Protein AF-A0A1A8T954-F1 (afdb_monomer)

pLDDT: mean 82.7, std 17.17, range [35.12, 96.62]

Structure (mmCIF, N/CA/C/O backbone):
data_AF-A0A1A8T954-F1
#
_entry.id   AF-A0A1A8T954-F1
#
loop_
_atom_site.group_PDB
_atom_site.id
_atom_site.type_symbol
_atom_site.label_atom_id
_atom_site.label_alt_id
_atom_site.label_comp_id
_atom_site.label_asym_id
_atom_site.label_entity_id
_atom_site.label_seq_id
_atom_site.pdbx_PDB_ins_code
_atom_site.Cartn_x
_atom_site.Cartn_y
_atom_site.Cartn_z
_atom_site.occupancy
_atom_site.B_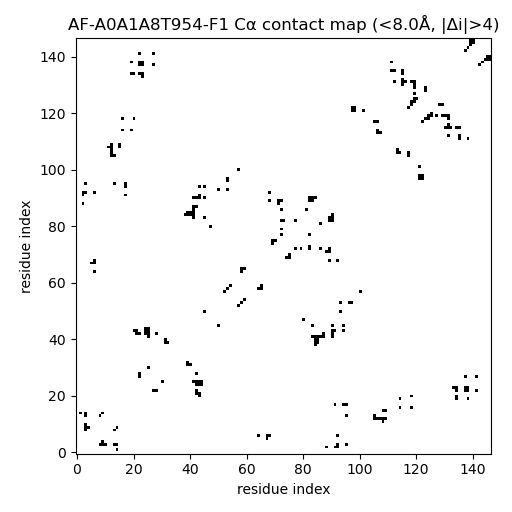iso_or_equiv
_atom_site.auth_seq_id
_atom_site.auth_comp_id
_atom_site.auth_asym_id
_atom_site.auth_atom_id
_atom_site.pdbx_PDB_model_num
ATOM 1 N N . MET A 1 1 ? -7.251 13.353 -9.294 1.00 41.78 1 MET A N 1
ATOM 2 C CA . MET A 1 1 ? -7.509 11.995 -9.822 1.00 41.78 1 MET A CA 1
ATOM 3 C C . MET A 1 1 ? -7.066 10.979 -8.781 1.00 41.78 1 MET A C 1
ATOM 5 O O . MET A 1 1 ? -5.944 11.132 -8.302 1.00 41.78 1 MET A O 1
ATOM 9 N N . PRO A 1 2 ? -7.908 10.000 -8.412 1.00 51.97 2 PRO A N 1
ATOM 10 C CA . PRO A 1 2 ? -7.518 8.928 -7.497 1.00 51.97 2 PRO A CA 1
ATOM 11 C C . PRO A 1 2 ? -6.397 8.079 -8.111 1.00 51.97 2 PRO A C 1
ATOM 13 O O . PRO A 1 2 ? -6.421 7.782 -9.302 1.00 51.97 2 PRO A O 1
ATOM 16 N N . ILE A 1 3 ? -5.398 7.681 -7.323 1.00 53.09 3 ILE A N 1
ATOM 17 C CA . ILE A 1 3 ? -4.244 6.896 -7.810 1.00 53.09 3 ILE A CA 1
ATOM 18 C C . ILE A 1 3 ? -4.658 5.470 -8.215 1.00 53.09 3 ILE A C 1
ATOM 20 O O . ILE A 1 3 ? -4.065 4.890 -9.125 1.00 53.09 3 ILE A O 1
ATOM 24 N N . ALA A 1 4 ? -5.727 4.934 -7.615 1.00 50.62 4 ALA A N 1
ATOM 25 C CA . ALA A 1 4 ? -6.301 3.640 -7.982 1.00 50.62 4 ALA A CA 1
ATOM 26 C C . ALA A 1 4 ? -6.770 3.596 -9.453 1.00 50.62 4 ALA A C 1
ATOM 28 O O . ALA A 1 4 ? -6.589 2.576 -10.124 1.00 50.62 4 ALA A O 1
ATOM 29 N N . LEU A 1 5 ? -7.251 4.733 -9.974 1.00 48.12 5 LEU A N 1
ATOM 30 C CA . LEU A 1 5 ? -7.633 4.917 -11.377 1.00 48.12 5 LEU A CA 1
ATOM 31 C C . LEU A 1 5 ? -6.421 4.810 -12.321 1.00 48.12 5 LEU A C 1
ATOM 33 O O . LEU A 1 5 ? -6.531 4.298 -13.432 1.00 48.12 5 LEU A O 1
ATOM 37 N N . ILE A 1 6 ? -5.236 5.248 -11.876 1.00 53.53 6 ILE A N 1
ATOM 38 C CA . ILE A 1 6 ? -4.030 5.286 -12.718 1.00 53.53 6 ILE A CA 1
ATOM 39 C C . ILE A 1 6 ? -3.506 3.870 -12.990 1.00 53.53 6 ILE A C 1
ATOM 41 O O . ILE A 1 6 ? -3.110 3.559 -14.114 1.00 53.53 6 ILE A O 1
ATOM 45 N N . ILE A 1 7 ? -3.565 2.971 -12.004 1.00 57.75 7 ILE A N 1
ATOM 46 C CA . ILE A 1 7 ? -3.118 1.578 -12.172 1.00 57.75 7 ILE A CA 1
ATOM 47 C C . ILE A 1 7 ? -4.218 0.628 -12.681 1.00 57.75 7 ILE A C 1
ATOM 49 O O . ILE A 1 7 ? -3.901 -0.465 -13.150 1.00 57.75 7 ILE A O 1
ATOM 53 N N . GLY A 1 8 ? -5.480 1.074 -12.746 1.00 52.16 8 GLY A N 1
ATOM 54 C CA . GLY A 1 8 ? -6.618 0.305 -13.277 1.00 52.16 8 GLY A CA 1
ATOM 55 C C . GLY A 1 8 ? -7.068 -0.832 -12.359 1.00 52.16 8 GLY A C 1
ATOM 56 O O . GLY A 1 8 ? -7.299 -1.944 -12.829 1.00 52.16 8 GLY A O 1
ATOM 57 N N . ALA A 1 9 ? -7.101 -0.570 -11.051 1.00 56.09 9 ALA A N 1
ATOM 58 C CA . ALA A 1 9 ? -7.514 -1.518 -10.012 1.00 56.09 9 ALA A CA 1
ATOM 59 C C . ALA A 1 9 ? -8.394 -0.823 -8.955 1.00 56.09 9 ALA A C 1
ATOM 61 O O . ALA A 1 9 ? -8.262 -1.066 -7.745 1.00 56.09 9 ALA A O 1
ATOM 62 N N . ASP A 1 10 ? -9.227 0.089 -9.440 1.00 63.81 10 ASP A N 1
ATOM 63 C CA . ASP A 1 10 ? -10.115 0.984 -8.723 1.00 63.81 10 ASP A CA 1
ATOM 64 C C . ASP A 1 10 ? -11.400 0.274 -8.298 1.00 63.81 10 ASP A C 1
ATOM 66 O O . ASP A 1 10 ? -12.247 -0.117 -9.095 1.00 63.81 10 ASP A O 1
ATOM 70 N N . SER A 1 11 ? -11.543 0.122 -6.987 1.00 78.50 11 SER A N 1
ATOM 71 C CA . SER A 1 11 ? -12.839 -0.028 -6.348 1.00 78.50 11 SER A CA 1
ATOM 72 C C . SER A 1 11 ? -12.891 0.954 -5.178 1.00 78.50 11 SER A C 1
ATOM 74 O O . SER A 1 11 ? -11.848 1.207 -4.566 1.00 78.50 11 SER A O 1
ATOM 76 N N . PRO A 1 12 ? -14.070 1.481 -4.814 1.00 84.31 12 PRO A N 1
ATOM 77 C CA . PRO A 1 12 ? -14.209 2.328 -3.630 1.00 84.31 12 PRO A CA 1
ATOM 78 C C . PRO A 1 12 ? -13.632 1.672 -2.361 1.00 84.31 12 PRO A C 1
ATOM 80 O O . PRO A 1 12 ? -13.005 2.332 -1.541 1.00 84.31 12 PRO A O 1
ATOM 83 N N . ALA A 1 13 ? -13.744 0.344 -2.252 1.00 88.38 13 ALA A N 1
ATOM 84 C CA . ALA A 1 13 ? -13.129 -0.443 -1.182 1.00 88.38 13 ALA A CA 1
ATOM 85 C C . ALA A 1 13 ? -11.587 -0.406 -1.205 1.00 88.38 13 ALA A C 1
ATOM 87 O O . ALA A 1 13 ? -10.953 -0.344 -0.154 1.00 88.38 13 ALA A O 1
ATOM 88 N N . ALA A 1 14 ? -10.964 -0.437 -2.388 1.00 87.38 14 ALA A N 1
ATOM 89 C CA . ALA A 1 14 ? -9.513 -0.325 -2.513 1.00 87.38 14 ALA A CA 1
ATOM 90 C C . ALA A 1 14 ? -9.010 1.070 -2.116 1.00 87.38 14 ALA A C 1
ATOM 92 O O . ALA A 1 14 ? -7.957 1.183 -1.491 1.00 87.38 14 ALA A O 1
ATOM 93 N N . GLU A 1 15 ? -9.749 2.120 -2.476 1.00 87.50 15 GLU A N 1
ATOM 94 C CA . GLU A 1 15 ? -9.413 3.498 -2.107 1.00 87.50 15 GLU A CA 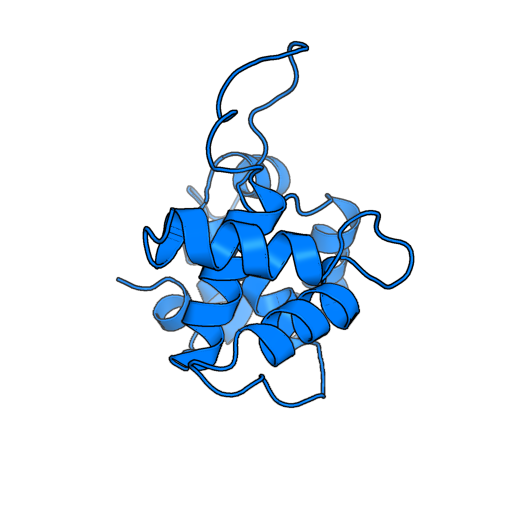1
ATOM 95 C C . GLU A 1 15 ? -9.530 3.722 -0.598 1.00 87.50 15 GLU A C 1
ATOM 97 O O . GLU A 1 15 ? -8.608 4.269 0.008 1.00 87.50 15 GLU A O 1
ATOM 102 N N . GLU A 1 16 ? -10.610 3.236 0.017 1.00 90.81 16 GLU A N 1
ATOM 103 C CA . GLU A 1 16 ? -10.825 3.325 1.464 1.00 90.81 16 GLU A CA 1
ATOM 104 C C . GLU A 1 16 ? -9.725 2.586 2.243 1.00 90.81 16 GLU A C 1
ATOM 106 O O . GLU A 1 16 ? -9.104 3.156 3.145 1.00 90.81 16 GLU A O 1
ATOM 111 N N . LEU A 1 17 ? -9.381 1.367 1.810 1.00 92.69 17 LEU A N 1
ATOM 112 C CA . LEU A 1 17 ? -8.304 0.582 2.412 1.00 92.69 17 LEU A CA 1
ATOM 113 C C . LEU A 1 17 ? -6.940 1.282 2.296 1.00 92.69 17 LEU A C 1
ATOM 115 O O . LEU A 1 17 ? -6.154 1.263 3.249 1.00 92.69 17 LEU A O 1
ATOM 119 N N . LEU A 1 18 ? -6.632 1.895 1.146 1.00 91.12 18 LEU A N 1
ATOM 120 C CA . LEU A 1 18 ? -5.390 2.656 0.957 1.00 91.12 18 LEU A CA 1
ATOM 121 C C . LEU A 1 18 ? -5.347 3.900 1.838 1.00 91.12 18 LEU A C 1
ATOM 123 O O . LEU A 1 18 ? -4.305 4.175 2.433 1.00 91.12 18 LEU A O 1
ATOM 127 N N . LEU A 1 19 ? -6.462 4.626 1.946 1.00 88.94 19 LEU A N 1
ATOM 128 C CA . LEU A 1 19 ? -6.566 5.785 2.826 1.00 88.94 19 LEU A CA 1
ATOM 129 C C . LEU A 1 19 ? -6.300 5.379 4.276 1.00 88.94 19 LEU A C 1
ATOM 131 O O . LEU A 1 19 ? -5.456 5.985 4.936 1.00 88.94 19 LEU A O 1
ATOM 135 N N . GLY A 1 20 ? -6.956 4.325 4.759 1.00 89.94 20 GLY A N 1
ATOM 136 C CA . GLY A 1 20 ? -6.754 3.871 6.130 1.00 89.94 20 GLY A CA 1
ATOM 137 C C . GLY A 1 20 ? -5.351 3.299 6.362 1.00 89.94 20 GLY A C 1
ATOM 138 O O . GLY A 1 20 ? -4.768 3.536 7.418 1.00 89.94 20 GLY A O 1
ATOM 139 N N . THR A 1 21 ? -4.744 2.653 5.357 1.00 91.31 21 THR A N 1
ATOM 140 C CA . THR A 1 21 ? -3.327 2.236 5.407 1.00 91.31 21 THR A CA 1
ATOM 141 C C . THR A 1 21 ? -2.413 3.450 5.579 1.00 91.31 21 THR A C 1
ATOM 143 O O . THR A 1 21 ? -1.593 3.469 6.492 1.00 91.31 21 THR A O 1
ATOM 146 N N . ALA A 1 22 ? -2.590 4.494 4.764 1.00 88.38 22 ALA A N 1
ATOM 147 C CA . ALA A 1 22 ? -1.798 5.716 4.866 1.00 88.38 22 ALA A CA 1
ATOM 148 C C . ALA A 1 22 ? -1.978 6.398 6.232 1.00 88.38 22 ALA A C 1
ATOM 150 O O . ALA A 1 22 ? -1.003 6.821 6.845 1.00 88.38 22 ALA A O 1
ATOM 151 N N . VAL A 1 23 ? -3.206 6.475 6.752 1.00 87.00 23 VAL A N 1
ATOM 152 C CA . VAL A 1 23 ? -3.494 7.050 8.079 1.00 87.00 23 VAL A CA 1
ATOM 153 C C . VAL A 1 23 ? -2.812 6.253 9.199 1.00 87.00 23 VAL A C 1
ATOM 155 O O . VAL A 1 23 ? -2.248 6.843 10.127 1.00 87.00 23 VAL A O 1
ATOM 158 N N . GLN A 1 24 ? -2.840 4.922 9.115 1.00 88.44 24 GLN A N 1
ATOM 159 C CA . GLN A 1 24 ? -2.241 4.044 10.114 1.00 88.44 24 GLN A CA 1
ATOM 160 C C . GLN A 1 24 ? -0.710 4.123 10.106 1.00 88.44 24 GLN A C 1
ATOM 162 O O . GLN A 1 24 ? -0.121 4.322 11.175 1.00 88.44 24 GLN A O 1
ATOM 167 N N . GLU A 1 25 ? -0.091 4.002 8.930 1.00 80.81 25 GLU A N 1
ATOM 168 C CA . GLU A 1 25 ? 1.367 3.935 8.754 1.00 80.81 25 GLU A CA 1
ATOM 169 C C . GLU A 1 25 ? 2.046 5.305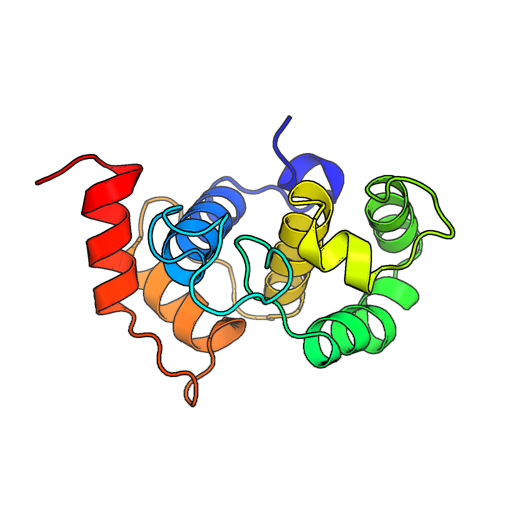 8.901 1.00 80.81 25 GLU A C 1
ATOM 171 O O . GLU A 1 25 ? 3.138 5.406 9.453 1.00 80.81 25 GLU A O 1
ATOM 176 N N . SER A 1 26 ? 1.385 6.398 8.510 1.00 71.06 26 SER A N 1
ATOM 177 C CA . SER A 1 26 ? 1.961 7.751 8.602 1.00 71.06 26 SER A CA 1
ATOM 178 C C . SER A 1 26 ? 1.971 8.368 10.006 1.00 71.06 26 SER A C 1
ATOM 180 O O . SER A 1 26 ? 2.297 9.551 10.143 1.00 71.06 26 SER A O 1
ATOM 182 N N . LEU A 1 27 ? 1.592 7.617 11.052 1.00 62.25 27 LEU A N 1
ATOM 183 C CA . LEU A 1 27 ? 1.484 8.109 12.435 1.00 62.25 27 LEU A CA 1
ATOM 184 C C . LEU A 1 27 ? 0.773 9.478 12.510 1.00 62.25 27 LEU A C 1
ATOM 186 O O . LEU A 1 27 ? 1.281 10.426 13.113 1.00 62.25 27 LEU A O 1
ATOM 190 N N . ALA A 1 28 ? -0.412 9.583 11.898 1.00 53.03 28 ALA A N 1
ATOM 191 C CA . ALA A 1 28 ? -1.236 10.796 11.894 1.00 53.03 28 ALA A CA 1
ATOM 192 C C . ALA A 1 28 ? -0.656 12.008 11.136 1.00 53.03 28 ALA A C 1
ATOM 194 O O . ALA A 1 28 ? -0.820 13.142 11.593 1.00 53.03 28 ALA A O 1
ATOM 195 N N . PHE A 1 29 ? 0.026 11.800 10.001 1.00 51.66 29 PHE A N 1
ATOM 196 C CA . PHE A 1 29 ? 0.607 12.875 9.173 1.00 51.66 29 PHE A CA 1
ATOM 197 C C . PHE A 1 29 ? 1.594 13.804 9.915 1.00 51.66 29 PHE A C 1
ATOM 199 O O . PHE A 1 29 ? 1.991 14.841 9.381 1.00 51.66 29 PHE A O 1
ATOM 206 N N . LYS A 1 30 ? 2.000 13.466 11.148 1.00 42.75 30 LYS A N 1
ATOM 207 C CA . LYS A 1 30 ? 2.692 14.397 12.054 1.00 42.75 30 LYS A CA 1
ATOM 208 C C . LYS A 1 30 ? 4.192 14.523 11.813 1.00 42.75 30 LYS A C 1
ATOM 210 O O . LYS A 1 30 ? 4.797 15.453 12.332 1.00 42.75 30 LYS A O 1
ATOM 215 N N . TYR A 1 31 ? 4.785 13.648 11.007 1.00 42.72 31 TYR A N 1
ATOM 216 C CA . TYR A 1 31 ? 6.223 13.663 10.758 1.00 42.72 31 TYR A CA 1
ATOM 217 C C . TYR A 1 31 ? 6.536 13.446 9.281 1.00 42.72 31 TYR A C 1
ATOM 219 O O . TYR A 1 31 ? 7.151 12.457 8.906 1.00 42.72 31 TYR A O 1
ATOM 227 N N . ARG A 1 32 ? 6.187 14.423 8.434 1.00 44.31 32 ARG A N 1
ATOM 228 C CA . ARG A 1 32 ? 6.997 14.644 7.224 1.00 44.31 32 ARG A CA 1
ATOM 229 C C . ARG A 1 32 ? 8.340 15.323 7.568 1.00 44.31 32 ARG A C 1
ATOM 231 O O . ARG A 1 32 ? 9.215 15.384 6.721 1.00 44.31 32 ARG A O 1
ATOM 238 N N . ASN A 1 33 ? 8.541 15.764 8.821 1.00 35.12 33 ASN A N 1
ATOM 239 C CA . ASN A 1 33 ? 9.805 16.319 9.308 1.00 35.12 33 ASN A CA 1
ATOM 240 C C . ASN A 1 33 ? 10.222 15.782 10.692 1.00 35.12 33 ASN A C 1
ATOM 242 O O . ASN A 1 33 ? 9.558 16.019 11.695 1.00 35.12 33 ASN A O 1
ATOM 246 N N . GLN A 1 34 ? 11.387 15.129 10.707 1.00 48.94 34 GLN A N 1
ATOM 247 C CA . GLN A 1 34 ? 12.471 15.299 11.683 1.00 48.94 34 GLN A CA 1
ATOM 248 C C . GLN A 1 34 ? 12.160 15.118 13.185 1.00 48.94 34 GLN A C 1
ATOM 250 O O . GLN A 1 34 ? 12.107 16.069 13.958 1.00 48.94 34 GLN A O 1
ATOM 255 N N . GLN A 1 35 ? 12.192 13.871 13.649 1.00 35.12 35 GLN A N 1
ATOM 256 C CA . GLN A 1 35 ? 12.872 13.550 14.908 1.00 35.12 35 GLN A CA 1
ATOM 257 C C . GLN A 1 35 ? 13.879 12.436 14.599 1.00 35.12 35 GLN A C 1
ATOM 259 O O . GLN A 1 35 ? 13.469 11.297 14.422 1.00 35.12 35 GLN A O 1
ATOM 264 N N . ARG A 1 36 ? 15.180 12.778 14.521 1.00 35.41 36 ARG A N 1
ATOM 265 C CA . ARG A 1 36 ? 16.360 11.916 14.214 1.00 35.41 36 ARG A CA 1
ATOM 266 C C . ARG A 1 36 ? 16.967 11.977 12.799 1.00 35.41 36 ARG A C 1
ATOM 268 O O . ARG A 1 36 ? 17.613 11.020 12.399 1.00 35.41 36 ARG A O 1
ATOM 275 N N . GLY A 1 37 ? 16.830 13.082 12.059 1.00 36.28 37 GLY A N 1
ATOM 276 C CA . GLY A 1 37 ? 17.693 13.346 10.886 1.00 36.28 37 GLY A CA 1
ATOM 277 C C . GLY A 1 37 ? 17.671 12.292 9.764 1.00 36.28 37 GLY A C 1
ATOM 278 O O . GLY A 1 37 ? 18.609 12.235 8.978 1.00 36.28 37 GLY A O 1
ATOM 279 N N . GLY A 1 38 ? 16.634 11.452 9.707 1.00 42.09 38 GLY A N 1
ATOM 280 C CA . GLY A 1 38 ? 16.433 10.474 8.640 1.00 42.09 38 GLY A CA 1
ATOM 281 C C . GLY A 1 38 ? 15.662 11.067 7.453 1.00 42.09 38 GLY A C 1
ATOM 282 O O . GLY A 1 38 ? 14.964 12.071 7.636 1.00 42.09 38 GLY A O 1
ATOM 283 N N . PRO A 1 39 ? 15.784 10.470 6.254 1.00 41.25 39 PRO A N 1
ATOM 284 C CA . PRO A 1 39 ? 15.074 10.903 5.049 1.00 41.25 39 PRO A CA 1
ATOM 285 C C . PRO A 1 39 ? 13.546 10.878 5.233 1.00 41.25 39 PRO A C 1
ATOM 287 O O . PRO A 1 39 ? 13.023 10.181 6.106 1.00 41.25 39 PRO A O 1
ATOM 290 N N . ALA A 1 40 ? 12.822 11.680 4.443 1.00 44.94 40 ALA A N 1
ATOM 291 C CA . ALA A 1 40 ? 11.364 11.738 4.518 1.00 44.94 40 ALA A CA 1
ATOM 292 C C . ALA A 1 40 ? 10.779 10.408 4.033 1.00 44.94 40 ALA A C 1
ATOM 294 O O . ALA A 1 40 ? 10.945 10.036 2.880 1.00 44.94 40 ALA A O 1
ATOM 295 N N . VAL A 1 41 ? 10.109 9.682 4.923 1.00 55.91 41 VAL A N 1
ATOM 296 C CA . VAL A 1 41 ? 9.537 8.374 4.595 1.00 55.91 41 VAL A CA 1
ATOM 297 C C . VAL A 1 41 ? 8.120 8.578 4.063 1.00 55.91 41 VAL A C 1
ATOM 299 O O . VAL A 1 41 ? 7.341 9.336 4.651 1.00 55.91 41 VAL A O 1
ATOM 302 N N . SER A 1 42 ? 7.761 7.909 2.967 1.00 67.31 42 SER A N 1
ATOM 303 C CA . SER A 1 42 ? 6.405 7.999 2.423 1.00 67.31 42 SER A CA 1
ATOM 304 C C . SER A 1 42 ? 5.350 7.530 3.424 1.00 67.31 42 SER A C 1
ATOM 306 O O . SER A 1 42 ? 5.616 6.762 4.356 1.00 67.31 42 SER A O 1
ATOM 308 N N . TYR A 1 43 ? 4.107 7.970 3.214 1.00 77.50 43 TYR A N 1
ATOM 309 C CA . TYR A 1 43 ? 2.982 7.672 4.109 1.00 77.50 43 TYR A CA 1
ATOM 310 C C . TYR A 1 43 ? 2.671 6.180 4.276 1.00 77.50 43 TYR A C 1
ATOM 312 O O . TYR A 1 43 ? 1.911 5.820 5.166 1.00 77.50 43 TYR A O 1
ATOM 320 N N . PHE A 1 44 ? 3.246 5.330 3.429 1.00 83.56 44 PHE A N 1
ATOM 321 C CA . PHE A 1 44 ? 2.979 3.900 3.361 1.00 83.56 44 PHE A CA 1
ATOM 322 C C . PHE A 1 44 ? 4.073 3.035 4.000 1.00 83.56 44 PHE A C 1
ATOM 324 O O . PHE A 1 44 ? 3.888 1.820 4.053 1.00 83.56 44 PHE A O 1
ATOM 331 N N . GLN A 1 45 ? 5.186 3.642 4.450 1.00 83.62 45 GLN A N 1
ATOM 332 C CA . GLN A 1 45 ? 6.297 2.984 5.164 1.00 83.62 45 GLN A CA 1
ATOM 333 C C . GLN A 1 45 ? 6.763 1.669 4.501 1.00 83.62 45 GLN A C 1
ATOM 335 O O . GLN A 1 45 ? 7.019 0.670 5.169 1.00 83.62 45 GLN A O 1
ATOM 340 N N . ILE A 1 46 ? 6.836 1.641 3.166 1.00 87.88 46 ILE A N 1
ATOM 341 C CA . ILE A 1 46 ? 7.202 0.432 2.414 1.00 87.88 46 ILE A CA 1
ATOM 342 C C . ILE A 1 46 ? 8.716 0.243 2.477 1.00 87.88 46 ILE A C 1
ATOM 344 O O . ILE A 1 46 ? 9.471 1.104 2.032 1.00 87.88 46 ILE A O 1
ATOM 348 N N . GLU A 1 47 ? 9.162 -0.909 2.973 1.00 88.81 47 GLU A N 1
ATOM 349 C CA . GLU A 1 47 ? 10.585 -1.246 2.993 1.00 88.81 47 GLU A CA 1
ATOM 350 C C . GLU A 1 47 ? 11.144 -1.476 1.572 1.00 88.81 47 GLU A C 1
ATOM 352 O O . GLU A 1 47 ? 10.460 -2.076 0.731 1.00 88.81 47 GLU A O 1
ATOM 357 N N . PRO A 1 48 ? 12.413 -1.104 1.298 1.00 90.56 48 PRO A N 1
ATOM 358 C CA . PRO A 1 48 ? 13.055 -1.325 -0.002 1.00 90.56 48 PRO A CA 1
ATOM 359 C C . PRO A 1 48 ? 13.000 -2.777 -0.495 1.00 90.56 48 PRO A C 1
ATOM 361 O O . PRO A 1 48 ? 12.817 -3.020 -1.687 1.00 90.56 48 PRO A O 1
ATOM 364 N N . ASN A 1 49 ? 13.105 -3.752 0.413 1.00 91.94 49 ASN A N 1
ATOM 365 C CA . ASN A 1 49 ? 13.024 -5.172 0.066 1.00 91.94 49 ASN A CA 1
ATOM 366 C C . ASN A 1 49 ? 11.629 -5.555 -0.440 1.00 91.94 49 ASN A C 1
ATOM 368 O O . ASN A 1 49 ? 11.515 -6.178 -1.492 1.00 91.94 49 ASN A O 1
ATOM 372 N N . THR A 1 50 ? 10.574 -5.126 0.259 1.00 91.88 50 THR A N 1
ATOM 373 C CA . THR A 1 50 ? 9.178 -5.333 -0.159 1.00 91.88 50 THR A CA 1
ATOM 374 C C . THR A 1 50 ? 8.905 -4.669 -1.503 1.00 91.88 50 THR A C 1
ATOM 376 O O . THR A 1 50 ? 8.280 -5.261 -2.381 1.00 91.88 50 THR A O 1
ATOM 379 N N . HIS A 1 51 ? 9.407 -3.451 -1.695 1.00 95.12 51 HIS A N 1
ATOM 380 C CA . HIS A 1 51 ? 9.321 -2.753 -2.971 1.00 95.12 51 HIS A CA 1
ATOM 381 C C . HIS A 1 51 ? 9.995 -3.537 -4.108 1.00 95.12 51 HIS A C 1
ATOM 383 O O . HIS A 1 51 ? 9.391 -3.739 -5.163 1.00 95.12 51 HIS A O 1
ATOM 389 N N . ASN A 1 52 ? 11.230 -3.998 -3.902 1.00 95.44 52 ASN A N 1
ATOM 390 C CA . ASN A 1 52 ? 11.975 -4.737 -4.920 1.00 95.44 52 ASN A CA 1
ATOM 391 C C . ASN A 1 52 ? 11.303 -6.075 -5.247 1.00 95.44 52 ASN A C 1
ATOM 393 O O . ASN A 1 52 ? 11.191 -6.420 -6.418 1.00 95.44 52 ASN A O 1
ATOM 397 N N . ASP A 1 53 ? 10.784 -6.777 -4.240 1.00 96.06 53 ASP A N 1
ATOM 398 C CA . ASP A 1 53 ? 9.991 -7.997 -4.409 1.00 96.06 53 ASP A CA 1
ATOM 399 C C . ASP A 1 53 ? 8.711 -7.755 -5.232 1.00 96.06 53 ASP A C 1
ATOM 401 O O . ASP A 1 53 ? 8.388 -8.528 -6.134 1.00 96.06 53 ASP A O 1
ATOM 405 N N . VAL A 1 54 ? 7.999 -6.647 -4.996 1.00 95.69 54 VAL A N 1
ATOM 406 C CA . VAL A 1 54 ? 6.843 -6.256 -5.823 1.00 95.69 54 VAL A CA 1
ATOM 407 C C . VAL A 1 54 ? 7.244 -6.076 -7.293 1.00 95.69 54 VAL A C 1
ATOM 409 O O . VAL A 1 54 ? 6.502 -6.491 -8.191 1.00 95.69 54 VAL A O 1
ATOM 412 N N . TRP A 1 55 ? 8.409 -5.488 -7.560 1.00 96.06 55 TRP A N 1
ATOM 413 C CA . TRP A 1 55 ? 8.911 -5.333 -8.923 1.00 96.06 55 TRP A CA 1
ATOM 414 C C . TRP A 1 55 ? 9.236 -6.672 -9.576 1.00 96.06 55 TRP A C 1
ATOM 416 O O . TRP A 1 55 ? 8.628 -7.015 -10.596 1.00 96.06 55 TRP A O 1
ATOM 426 N N . THR A 1 56 ? 10.133 -7.433 -8.953 1.00 96.50 56 THR A N 1
ATOM 427 C CA . THR A 1 56 ? 10.704 -8.656 -9.524 1.00 96.50 56 THR A CA 1
ATOM 428 C C . THR A 1 56 ? 9.687 -9.779 -9.646 1.00 96.50 56 THR A C 1
ATOM 430 O O . THR A 1 56 ? 9.751 -10.539 -10.606 1.00 96.50 56 THR A O 1
ATOM 433 N N . ASN A 1 57 ? 8.730 -9.877 -8.716 1.00 96.62 57 ASN A N 1
ATOM 434 C CA . ASN A 1 57 ? 7.788 -10.997 -8.649 1.00 96.62 57 ASN A CA 1
ATOM 435 C C . ASN A 1 57 ? 6.373 -10.659 -9.135 1.00 96.62 57 ASN A C 1
ATOM 437 O O . ASN A 1 57 ? 5.532 -11.555 -9.242 1.00 96.62 57 ASN A O 1
ATOM 441 N N . PHE A 1 58 ? 6.069 -9.395 -9.454 1.00 95.19 58 PHE A N 1
ATOM 442 C CA . PHE A 1 58 ? 4.718 -9.024 -9.887 1.00 95.19 58 PHE A CA 1
ATOM 443 C C . PHE A 1 58 ? 4.666 -8.033 -11.048 1.00 95.19 58 PHE A C 1
ATOM 445 O O . PHE A 1 58 ? 3.988 -8.321 -12.043 1.00 95.19 58 PHE A O 1
ATOM 452 N N . ILE A 1 59 ? 5.333 -6.882 -10.938 1.00 95.44 59 ILE A N 1
ATOM 453 C CA . ILE A 1 59 ? 5.232 -5.812 -11.943 1.00 95.44 59 ILE A CA 1
ATOM 454 C C . ILE A 1 59 ? 5.915 -6.218 -13.251 1.00 95.44 59 ILE A C 1
ATOM 456 O O . ILE A 1 59 ? 5.330 -6.022 -14.318 1.00 95.44 59 ILE A O 1
ATOM 460 N N . ASP A 1 60 ? 7.109 -6.811 -13.193 1.00 95.69 60 ASP A N 1
ATOM 461 C CA . ASP A 1 60 ? 7.905 -7.106 -14.392 1.00 95.69 60 ASP A CA 1
ATOM 462 C C . ASP A 1 60 ? 7.235 -8.096 -15.353 1.00 95.69 60 ASP A C 1
ATOM 464 O O . ASP A 1 60 ? 7.412 -7.995 -16.567 1.00 95.69 60 ASP A O 1
ATOM 468 N N . TYR A 1 61 ? 6.367 -8.967 -14.837 1.00 96.00 61 TYR A N 1
ATOM 469 C CA . TYR A 1 61 ? 5.581 -9.914 -15.633 1.00 96.00 61 TYR A CA 1
ATOM 470 C C . TYR A 1 61 ? 4.291 -9.319 -16.220 1.00 96.00 61 TYR A C 1
ATOM 472 O O . TYR A 1 61 ? 3.527 -10.024 -16.880 1.00 96.00 61 TYR A O 1
ATOM 480 N N . ARG A 1 62 ? 3.997 -8.036 -15.972 1.00 94.56 62 ARG A N 1
ATOM 481 C CA . ARG A 1 62 ? 2.748 -7.374 -16.385 1.00 94.56 62 ARG A CA 1
ATOM 482 C C . ARG A 1 62 ? 3.055 -6.082 -17.149 1.00 94.56 62 ARG A C 1
ATOM 484 O O . ARG A 1 62 ? 2.948 -5.004 -16.566 1.00 94.56 62 ARG A O 1
ATOM 491 N N . PRO A 1 63 ? 3.358 -6.149 -18.462 1.00 94.31 63 PRO A N 1
ATOM 492 C CA . PRO A 1 63 ? 3.818 -4.997 -19.246 1.00 94.31 63 PRO A CA 1
ATOM 493 C C . PRO A 1 63 ? 2.925 -3.753 -19.129 1.00 94.31 63 PRO A C 1
ATOM 495 O O . PRO A 1 63 ? 3.413 -2.667 -18.837 1.00 94.31 63 PRO A O 1
ATOM 498 N N . LYS A 1 64 ? 1.598 -3.919 -19.233 1.00 92.25 64 LYS A N 1
ATOM 499 C CA . LYS A 1 64 ? 0.637 -2.809 -19.098 1.00 92.25 64 LYS A CA 1
ATOM 500 C C . LYS A 1 64 ? 0.646 -2.171 -17.704 1.00 92.25 64 LYS A C 1
ATOM 502 O O . LYS A 1 64 ? 0.481 -0.962 -17.578 1.00 92.25 64 LYS A O 1
ATOM 507 N N . LEU A 1 65 ? 0.812 -2.974 -16.648 1.00 91.94 65 LEU A N 1
ATOM 508 C CA . LEU A 1 65 ? 0.921 -2.463 -15.278 1.00 91.94 65 LEU A CA 1
ATOM 509 C C . LEU A 1 65 ? 2.260 -1.750 -15.088 1.00 91.94 65 LEU A C 1
ATOM 511 O O . LEU A 1 65 ? 2.292 -0.649 -14.548 1.00 91.94 65 LEU A O 1
ATOM 515 N N . LYS A 1 66 ? 3.348 -2.349 -15.578 1.00 94.06 66 LYS A N 1
ATOM 516 C CA . LYS A 1 66 ? 4.693 -1.776 -15.547 1.00 94.06 66 LYS A CA 1
ATOM 517 C C . LYS A 1 66 ? 4.741 -0.399 -16.195 1.00 94.06 66 LYS A C 1
ATOM 519 O O . LYS A 1 66 ? 5.266 0.526 -15.588 1.00 94.06 66 LYS A O 1
ATOM 524 N N . GLU A 1 67 ? 4.155 -0.230 -17.377 1.00 92.69 67 GLU A N 1
ATOM 525 C CA . GLU A 1 67 ? 4.082 1.073 -18.049 1.00 92.69 67 GLU A CA 1
ATOM 526 C C . GLU A 1 67 ? 3.360 2.126 -17.205 1.00 92.69 67 GLU A C 1
ATOM 528 O O . GLU A 1 67 ? 3.869 3.237 -17.041 1.00 92.69 67 GLU A O 1
ATOM 533 N N . LYS A 1 68 ? 2.218 1.765 -16.609 1.00 91.50 68 LYS A N 1
ATOM 534 C CA . LYS A 1 68 ? 1.467 2.655 -15.715 1.00 91.50 68 LYS A CA 1
ATOM 535 C C . LYS A 1 68 ? 2.288 3.042 -14.488 1.00 91.50 68 LYS A C 1
ATOM 537 O O . LYS A 1 68 ? 2.381 4.225 -14.175 1.00 91.50 68 LYS A O 1
ATOM 542 N N . VAL A 1 69 ? 2.929 2.080 -13.825 1.00 92.12 69 VAL A N 1
ATOM 543 C CA . VAL A 1 69 ? 3.771 2.349 -12.649 1.00 92.12 69 VAL A CA 1
ATOM 544 C C . VAL A 1 69 ? 4.977 3.219 -13.016 1.00 92.12 69 VAL A C 1
ATOM 546 O O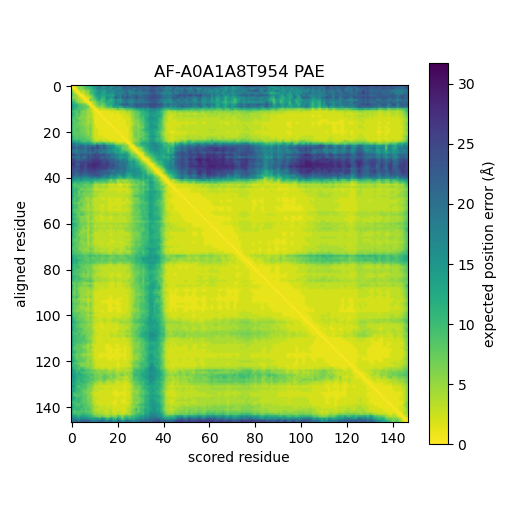 . VAL A 1 69 ? 5.269 4.178 -12.310 1.00 92.12 69 VAL A O 1
ATOM 549 N N . LEU A 1 70 ? 5.645 2.957 -14.143 1.00 93.12 70 LEU A N 1
ATOM 550 C CA . LEU A 1 70 ? 6.769 3.777 -14.613 1.00 93.12 70 LEU A CA 1
ATOM 551 C C . LEU A 1 70 ? 6.349 5.206 -14.981 1.00 93.12 70 LEU A C 1
ATOM 553 O O . LEU A 1 70 ? 7.152 6.121 -14.829 1.00 93.12 70 LEU A O 1
ATOM 557 N N . SER A 1 71 ? 5.111 5.412 -15.442 1.00 92.38 71 SER A N 1
ATOM 558 C CA . SER A 1 71 ? 4.574 6.753 -15.722 1.00 92.38 71 SER A CA 1
ATOM 559 C C . SER A 1 71 ? 4.318 7.599 -14.470 1.00 92.38 71 SER A C 1
ATOM 561 O O . SER A 1 71 ? 4.127 8.806 -14.589 1.00 92.38 71 SER A O 1
ATOM 563 N N . LEU A 1 72 ? 4.320 6.985 -13.279 1.00 90.44 72 LEU A N 1
ATOM 564 C CA . LEU A 1 72 ? 4.174 7.691 -12.004 1.00 90.44 72 LEU A CA 1
ATOM 565 C C . LEU A 1 72 ? 5.492 8.259 -11.470 1.00 90.44 72 LEU A C 1
ATOM 567 O O . LEU A 1 72 ? 5.445 9.119 -10.593 1.00 90.44 72 LEU A O 1
ATOM 571 N N . LEU A 1 73 ? 6.637 7.782 -11.967 1.00 92.62 73 LEU A N 1
ATOM 572 C CA . LEU A 1 73 ? 7.958 8.291 -11.593 1.00 92.62 73 LEU A CA 1
ATOM 573 C C . LEU A 1 73 ? 8.166 9.700 -12.158 1.00 92.62 73 LEU A C 1
ATOM 575 O O . LEU A 1 73 ? 7.636 10.022 -13.225 1.00 92.62 73 LEU A O 1
ATOM 579 N N . THR A 1 74 ? 8.997 10.522 -11.510 1.00 90.44 74 THR A N 1
ATOM 580 C CA . THR A 1 74 ? 9.363 11.840 -12.065 1.00 90.44 74 THR A CA 1
ATOM 581 C C . THR A 1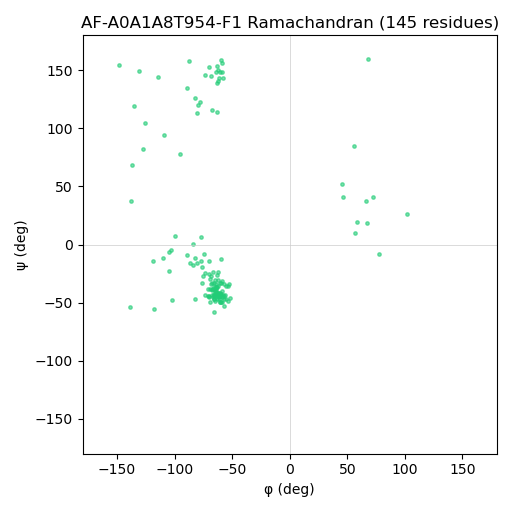 74 ? 10.061 11.715 -13.420 1.00 90.44 74 THR A C 1
ATOM 583 O O . THR A 1 74 ? 9.871 12.547 -14.306 1.00 90.44 74 THR A O 1
ATOM 586 N N . ASN A 1 75 ? 10.836 10.644 -13.608 1.00 89.94 75 ASN A N 1
ATOM 587 C CA . ASN A 1 75 ? 11.366 10.215 -14.894 1.00 89.94 75 ASN A CA 1
ATOM 588 C C . ASN A 1 75 ? 11.506 8.679 -14.931 1.00 89.94 75 ASN A C 1
ATOM 590 O O . A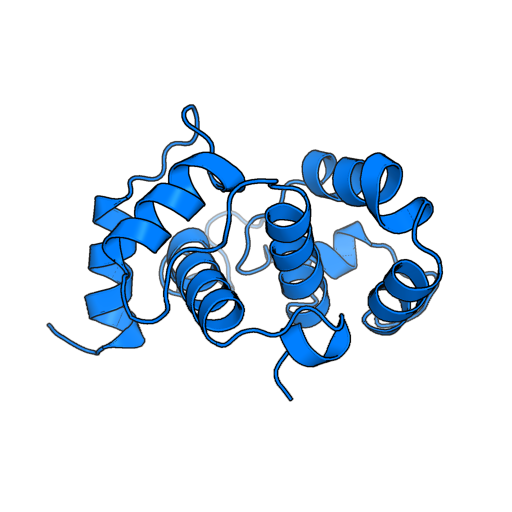SN A 1 75 ? 11.671 8.035 -13.898 1.00 89.94 75 ASN A O 1
ATOM 594 N N . LYS A 1 76 ? 11.466 8.065 -16.123 1.00 84.88 76 LYS A N 1
ATOM 595 C CA . LYS A 1 76 ? 11.479 6.589 -16.263 1.00 84.88 76 LYS A CA 1
ATOM 596 C C . LYS A 1 76 ? 12.751 5.918 -15.721 1.00 84.88 76 LYS A C 1
ATOM 598 O O . LYS A 1 76 ? 12.715 4.734 -15.381 1.00 84.88 76 LYS A O 1
ATOM 603 N N . SER A 1 77 ? 13.848 6.667 -15.644 1.00 87.56 77 SER A N 1
ATOM 604 C CA . SER A 1 77 ? 15.150 6.209 -15.155 1.00 87.56 77 SER A CA 1
ATOM 605 C C . SER A 1 77 ? 15.420 6.629 -13.708 1.00 87.56 77 SER A C 1
ATOM 607 O O . SER A 1 77 ? 16.530 6.425 -13.224 1.00 87.56 77 SER A O 1
ATOM 609 N N . ALA A 1 78 ? 14.430 7.208 -13.019 1.00 90.75 78 ALA A N 1
ATOM 610 C CA . ALA A 1 78 ? 14.581 7.681 -11.656 1.00 90.75 78 ALA A CA 1
ATOM 611 C C . ALA A 1 78 ? 14.904 6.513 -10.724 1.00 90.75 78 ALA A C 1
ATOM 613 O O . ALA A 1 78 ? 14.472 5.369 -10.944 1.00 90.75 78 ALA A O 1
ATOM 614 N N . ASP A 1 79 ? 15.641 6.827 -9.661 1.00 93.31 79 ASP A N 1
ATOM 615 C CA . ASP A 1 79 ? 15.821 5.904 -8.555 1.00 93.31 79 ASP A CA 1
ATOM 616 C C . ASP A 1 79 ? 14.462 5.644 -7.895 1.00 93.31 79 ASP A C 1
ATOM 618 O O . ASP A 1 79 ? 13.837 6.531 -7.316 1.00 93.31 79 ASP A O 1
ATOM 622 N N . LYS A 1 80 ? 14.003 4.398 -8.003 1.00 93.62 80 LYS A N 1
ATOM 623 C CA . LYS A 1 80 ? 12.688 3.972 -7.524 1.00 93.62 80 LYS A CA 1
ATOM 624 C C . LYS A 1 80 ? 12.602 3.961 -6.003 1.00 93.62 80 LYS A C 1
ATOM 626 O O . LYS A 1 80 ? 11.498 4.092 -5.490 1.00 93.62 80 LYS A O 1
ATOM 631 N N . ILE A 1 81 ? 13.723 3.812 -5.291 1.00 91.94 81 ILE A N 1
ATOM 632 C CA . ILE A 1 81 ? 13.741 3.879 -3.824 1.00 91.94 81 ILE A CA 1
ATOM 633 C C . ILE A 1 81 ? 13.562 5.326 -3.369 1.00 91.94 81 ILE A C 1
ATOM 635 O O . ILE A 1 81 ? 12.721 5.599 -2.521 1.00 91.94 81 ILE A O 1
ATOM 639 N N . ASN A 1 82 ? 14.253 6.264 -4.013 1.00 89.75 82 ASN A N 1
ATOM 640 C CA . ASN A 1 82 ? 14.031 7.692 -3.794 1.00 89.75 82 ASN A CA 1
ATOM 641 C C . ASN A 1 82 ? 12.570 8.080 -4.118 1.00 89.75 82 ASN A C 1
ATOM 643 O O . ASN A 1 82 ? 11.876 8.713 -3.330 1.00 89.75 82 ASN A O 1
ATOM 647 N N . GLU A 1 83 ? 12.023 7.603 -5.235 1.00 91.69 83 GLU A N 1
ATOM 648 C CA . GLU A 1 83 ? 10.610 7.829 -5.575 1.00 91.69 83 GLU A CA 1
ATOM 649 C C . GLU A 1 83 ? 9.651 7.198 -4.550 1.00 91.69 83 GLU A C 1
ATOM 651 O O . GLU A 1 83 ? 8.618 7.780 -4.226 1.00 91.69 83 GLU A O 1
ATOM 656 N N . LEU A 1 84 ? 9.989 6.038 -3.983 1.00 89.75 84 LEU A N 1
ATOM 657 C CA . LEU A 1 84 ? 9.211 5.409 -2.913 1.00 89.75 84 LEU A CA 1
ATOM 658 C C . LEU A 1 84 ? 9.151 6.267 -1.647 1.00 89.75 84 LEU A C 1
ATOM 660 O O . LEU A 1 84 ? 8.156 6.188 -0.930 1.00 89.75 84 LEU A O 1
ATOM 664 N N . GLU A 1 85 ? 10.184 7.060 -1.372 1.00 85.00 85 GLU A N 1
ATOM 665 C CA . GLU A 1 85 ? 10.279 7.943 -0.207 1.00 85.00 85 GLU A CA 1
ATOM 666 C C . GLU A 1 85 ? 9.538 9.270 -0.425 1.00 85.00 85 GLU A C 1
ATOM 668 O O . GLU A 1 85 ? 8.742 9.680 0.423 1.00 85.00 85 GLU A O 1
ATOM 673 N N . TYR A 1 86 ? 9.734 9.915 -1.580 1.00 83.50 86 TYR A N 1
ATOM 674 C CA . TYR A 1 86 ? 9.309 11.307 -1.794 1.00 83.50 86 TYR A CA 1
ATOM 675 C C . TYR A 1 86 ? 8.128 11.486 -2.759 1.00 83.50 86 TYR A C 1
ATOM 677 O O . TYR A 1 86 ? 7.559 12.579 -2.828 1.00 83.50 86 TYR A O 1
ATOM 685 N N . ASN A 1 87 ? 7.723 10.449 -3.496 1.00 88.31 87 ASN A N 1
ATOM 686 C CA . ASN A 1 87 ? 6.598 10.507 -4.427 1.00 88.31 87 ASN A CA 1
ATOM 687 C C . ASN A 1 87 ? 5.413 9.689 -3.895 1.00 88.31 87 ASN A C 1
ATOM 689 O O . ASN A 1 87 ? 5.276 8.492 -4.150 1.00 88.31 87 ASN A O 1
ATOM 693 N N . ASP A 1 88 ? 4.494 10.362 -3.195 1.00 85.06 88 ASP A N 1
ATOM 694 C CA . ASP A 1 88 ? 3.326 9.709 -2.584 1.00 85.06 88 ASP A CA 1
ATOM 695 C C . ASP A 1 88 ? 2.444 8.981 -3.603 1.00 85.06 88 ASP A C 1
ATOM 697 O O . ASP A 1 88 ? 1.821 7.972 -3.271 1.00 85.06 88 ASP A O 1
ATOM 701 N N . LYS A 1 89 ? 2.378 9.474 -4.850 1.00 86.69 89 LYS A N 1
ATOM 702 C CA . LYS A 1 89 ? 1.592 8.822 -5.908 1.00 86.69 89 LYS A CA 1
ATOM 703 C C . LYS A 1 89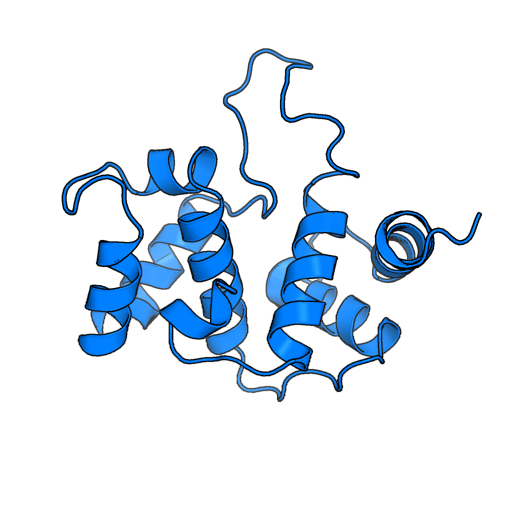 ? 2.203 7.480 -6.277 1.00 86.69 89 LYS A C 1
ATOM 705 O O . LYS A 1 89 ? 1.477 6.498 -6.428 1.00 86.69 89 LYS A O 1
ATOM 710 N N . TYR A 1 90 ? 3.525 7.443 -6.402 1.00 91.69 90 TYR A N 1
ATOM 711 C CA . TYR A 1 90 ? 4.262 6.214 -6.641 1.00 91.69 90 TYR A CA 1
ATOM 712 C C . TYR A 1 90 ? 4.147 5.256 -5.448 1.00 91.69 90 TYR A C 1
ATOM 714 O O . TYR A 1 90 ? 3.756 4.102 -5.628 1.00 91.69 90 TYR A O 1
ATOM 722 N N . ALA A 1 91 ? 4.372 5.741 -4.225 1.00 90.75 91 ALA A N 1
ATOM 723 C CA . ALA A 1 91 ? 4.256 4.932 -3.013 1.00 90.75 91 ALA A CA 1
ATOM 724 C C . ALA A 1 91 ? 2.854 4.318 -2.847 1.00 90.75 91 ALA A C 1
ATOM 726 O O . ALA A 1 91 ? 2.730 3.123 -2.578 1.00 90.75 91 ALA A O 1
ATOM 727 N N . ALA A 1 92 ? 1.792 5.089 -3.099 1.00 89.75 92 ALA A N 1
ATOM 728 C CA . ALA A 1 92 ? 0.417 4.592 -3.075 1.00 89.75 92 ALA A CA 1
ATOM 729 C C . ALA A 1 92 ? 0.153 3.513 -4.137 1.00 89.75 92 ALA A C 1
ATOM 731 O O . ALA A 1 92 ? -0.583 2.558 -3.881 1.00 89.75 92 ALA A O 1
ATOM 732 N N . ALA A 1 93 ? 0.748 3.636 -5.328 1.00 91.94 93 ALA A N 1
ATOM 733 C CA . ALA A 1 93 ? 0.625 2.617 -6.365 1.00 91.94 93 ALA A CA 1
ATOM 734 C C . ALA A 1 93 ? 1.301 1.305 -5.947 1.00 91.94 93 ALA A C 1
ATOM 736 O O . ALA A 1 93 ? 0.698 0.240 -6.092 1.00 91.94 93 ALA A O 1
ATOM 737 N N . ILE A 1 94 ? 2.503 1.369 -5.364 1.00 93.88 94 ILE A N 1
ATOM 738 C CA . ILE A 1 94 ? 3.180 0.182 -4.822 1.00 93.88 94 ILE A CA 1
ATOM 739 C C . ILE A 1 94 ? 2.359 -0.426 -3.677 1.00 93.88 94 ILE A C 1
ATOM 741 O O . ILE A 1 94 ? 2.111 -1.632 -3.694 1.00 93.88 94 ILE A O 1
ATOM 745 N N . ALA A 1 95 ? 1.839 0.389 -2.753 1.00 92.94 95 ALA A N 1
ATOM 746 C CA . ALA A 1 95 ? 0.963 -0.072 -1.674 1.00 92.94 95 ALA A CA 1
ATOM 747 C C . ALA A 1 95 ? -0.275 -0.811 -2.207 1.00 92.94 95 ALA A C 1
ATOM 749 O O . ALA A 1 95 ? -0.640 -1.886 -1.726 1.00 92.94 95 ALA A O 1
ATOM 750 N N . ARG A 1 96 ? -0.909 -0.280 -3.259 1.00 92.62 96 ARG A N 1
ATOM 751 C CA . ARG A 1 96 ? -2.060 -0.932 -3.890 1.00 92.62 96 ARG A CA 1
ATOM 752 C C . ARG A 1 96 ? -1.684 -2.266 -4.512 1.00 92.62 96 ARG A C 1
ATOM 754 O O . ARG A 1 96 ? -2.456 -3.218 -4.391 1.00 92.62 96 ARG A O 1
ATOM 761 N N . ILE A 1 97 ? -0.526 -2.334 -5.165 1.00 93.88 97 ILE A N 1
ATOM 762 C CA . ILE A 1 97 ? -0.026 -3.553 -5.799 1.00 93.88 97 ILE A CA 1
ATOM 763 C C . ILE A 1 97 ? 0.282 -4.629 -4.752 1.00 93.88 97 ILE A C 1
ATOM 765 O O . ILE A 1 97 ? -0.030 -5.791 -5.004 1.00 93.88 97 ILE A O 1
ATOM 769 N N . ILE A 1 98 ? 0.787 -4.268 -3.566 1.00 94.25 98 ILE A N 1
ATOM 770 C CA . ILE A 1 98 ? 0.933 -5.211 -2.441 1.00 94.25 98 ILE A CA 1
ATOM 771 C C . ILE A 1 98 ? -0.410 -5.897 -2.160 1.00 94.25 98 ILE A C 1
ATOM 773 O O . ILE A 1 98 ? -0.484 -7.123 -2.156 1.00 94.25 98 ILE A O 1
ATOM 777 N N . TYR A 1 99 ? -1.502 -5.135 -2.058 1.00 93.44 99 TYR A N 1
ATOM 778 C CA . TYR A 1 99 ? -2.835 -5.718 -1.886 1.00 93.44 99 TYR A CA 1
ATOM 779 C C . TYR A 1 99 ? -3.361 -6.471 -3.118 1.00 93.44 99 TYR A C 1
ATOM 781 O O . TYR A 1 99 ? -4.129 -7.412 -2.955 1.00 93.44 99 TYR A O 1
ATOM 789 N N . MET A 1 100 ? -2.971 -6.103 -4.347 1.00 91.50 100 MET A N 1
ATOM 790 C CA . MET A 1 100 ? -3.352 -6.844 -5.569 1.00 91.50 100 MET A CA 1
ATOM 791 C C . MET A 1 100 ? -2.736 -8.244 -5.637 1.00 91.50 100 MET A C 1
ATOM 793 O O . MET A 1 100 ? -3.250 -9.098 -6.355 1.00 91.50 100 MET A O 1
ATOM 797 N N . ARG A 1 101 ? -1.624 -8.473 -4.933 1.00 92.62 101 ARG A N 1
ATOM 798 C CA . ARG A 1 101 ? -0.958 -9.780 -4.859 1.00 92.62 101 ARG A CA 1
ATOM 799 C C . ARG A 1 101 ? -1.672 -10.754 -3.924 1.00 92.62 101 ARG A C 1
ATOM 801 O O . ARG A 1 101 ? -1.375 -11.945 -3.956 1.00 92.62 101 ARG A O 1
ATOM 808 N N . VAL A 1 102 ? -2.584 -10.257 -3.092 1.00 93.62 102 VAL A N 1
ATOM 809 C CA . VAL A 1 102 ? -3.341 -11.065 -2.138 1.00 93.62 102 VAL A CA 1
ATOM 810 C C . VAL A 1 102 ? -4.526 -11.715 -2.865 1.00 93.62 102 VAL A C 1
ATOM 812 O O . VAL A 1 102 ? -5.302 -11.000 -3.496 1.00 93.62 102 VAL A O 1
ATOM 815 N N . PRO A 1 103 ? -4.695 -13.049 -2.791 1.00 92.62 103 PRO A N 1
ATOM 816 C CA . PRO A 1 103 ? -5.796 -13.742 -3.466 1.00 92.62 103 PRO A CA 1
ATOM 817 C C . PRO A 1 103 ? -7.153 -13.528 -2.781 1.00 92.62 103 PRO A C 1
ATOM 819 O O . PRO A 1 103 ? -8.194 -13.663 -3.422 1.00 92.62 103 PRO A O 1
ATOM 822 N N . SER A 1 104 ? -7.154 -13.212 -1.483 1.00 92.19 104 SER A N 1
ATOM 823 C CA . SER A 1 104 ? -8.369 -12.917 -0.727 1.00 92.19 104 SER A CA 1
ATOM 824 C C . SER A 1 104 ? -9.075 -11.676 -1.285 1.00 92.19 104 SER A C 1
ATOM 826 O O . SER A 1 104 ? -8.411 -10.700 -1.635 1.00 92.19 104 SER A O 1
ATOM 828 N N . PRO A 1 105 ? -10.418 -11.672 -1.350 1.00 92.50 105 PRO A N 1
ATOM 829 C CA . PRO A 1 105 ? -11.157 -10.512 -1.823 1.00 92.50 105 PRO A CA 1
ATOM 830 C C . PRO A 1 105 ? -10.947 -9.317 -0.892 1.00 92.50 105 PRO A C 1
ATOM 832 O O . PRO A 1 105 ? -10.806 -9.473 0.324 1.00 92.50 105 PRO A O 1
ATOM 835 N N . LEU A 1 106 ? -10.985 -8.115 -1.470 1.00 92.31 106 LEU A N 1
ATOM 836 C CA . LEU A 1 106 ? -10.941 -6.893 -0.678 1.00 92.31 106 LEU A CA 1
ATOM 837 C C . LEU A 1 106 ? -12.147 -6.825 0.272 1.00 92.31 106 LEU A C 1
ATOM 839 O O . LEU A 1 106 ? -13.257 -7.221 -0.104 1.00 92.31 106 LEU A O 1
ATOM 843 N N . PRO A 1 107 ? -11.953 -6.302 1.491 1.00 93.56 107 PRO A N 1
ATOM 844 C CA . PRO A 1 107 ? -13.050 -6.064 2.414 1.00 93.56 107 PRO A CA 1
ATOM 845 C C . PRO A 1 107 ? -14.056 -5.065 1.810 1.00 93.56 107 PRO A C 1
ATOM 847 O O . PRO A 1 107 ? -13.653 -4.172 1.060 1.00 93.56 107 PRO A O 1
ATOM 850 N N . PRO A 1 108 ? -15.359 -5.181 2.129 1.00 91.25 108 PRO A N 1
ATOM 851 C CA . PRO A 1 108 ? -16.359 -4.225 1.668 1.00 91.25 108 PRO A CA 1
ATOM 852 C C . PRO A 1 108 ? -16.056 -2.794 2.124 1.00 91.25 108 PRO A C 1
ATOM 854 O O . PRO A 1 108 ? -15.529 -2.581 3.221 1.00 91.25 108 PRO A O 1
ATOM 857 N N . ILE A 1 109 ? -16.460 -1.826 1.299 1.00 90.75 109 ILE A N 1
ATOM 858 C CA . ILE A 1 109 ? -16.454 -0.407 1.666 1.00 90.75 109 ILE A CA 1
ATOM 859 C C . ILE A 1 109 ? -17.313 -0.173 2.920 1.00 90.75 109 ILE A C 1
ATOM 861 O O . ILE A 1 109 ? -18.332 -0.839 3.119 1.00 90.75 109 ILE A O 1
ATOM 865 N N . GLY A 1 110 ? -16.881 0.737 3.786 1.00 90.50 110 GLY A N 1
ATOM 866 C CA . GLY A 1 110 ? -17.495 1.079 5.065 1.00 90.50 110 GLY A CA 1
ATOM 867 C C . GLY A 1 110 ? -17.224 0.075 6.188 1.00 90.50 110 GLY A C 1
ATOM 868 O O . GLY A 1 110 ? -17.547 0.356 7.341 1.00 90.50 110 GLY A O 1
ATOM 869 N N . ASN A 1 111 ? -16.622 -1.088 5.907 1.00 94.81 111 ASN A N 1
ATOM 870 C CA . ASN A 1 111 ? -16.307 -2.079 6.937 1.00 94.81 111 ASN A CA 1
ATOM 871 C C . ASN A 1 111 ? -14.865 -1.926 7.448 1.00 94.81 111 ASN A C 1
ATOM 873 O O . ASN A 1 111 ? -13.964 -2.691 7.092 1.00 94.81 111 ASN A O 1
ATOM 877 N N . ILE A 1 112 ? -14.669 -0.926 8.308 1.00 94.31 112 ILE A N 1
ATOM 878 C CA . ILE A 1 112 ? -13.352 -0.529 8.828 1.00 94.31 112 ILE A CA 1
ATOM 879 C C . ILE A 1 112 ? -12.705 -1.632 9.669 1.00 94.31 112 ILE A C 1
ATOM 881 O O . ILE A 1 112 ? -11.495 -1.825 9.602 1.00 94.31 112 ILE A O 1
ATOM 885 N N . GLU A 1 113 ? -13.492 -2.416 10.404 1.00 95.94 113 GLU A N 1
ATOM 886 C CA . GLU A 1 113 ? -12.972 -3.554 11.167 1.00 95.94 113 GLU A CA 1
ATOM 887 C C . GLU A 1 113 ? -12.368 -4.621 10.244 1.00 95.94 113 GLU A C 1
ATOM 889 O O . GLU A 1 113 ? -11.240 -5.080 10.456 1.00 95.94 113 GLU A O 1
ATOM 894 N N . LYS A 1 114 ? -13.073 -4.987 9.164 1.00 96.19 114 LYS A N 1
ATOM 895 C CA . LYS A 1 114 ? -12.529 -5.915 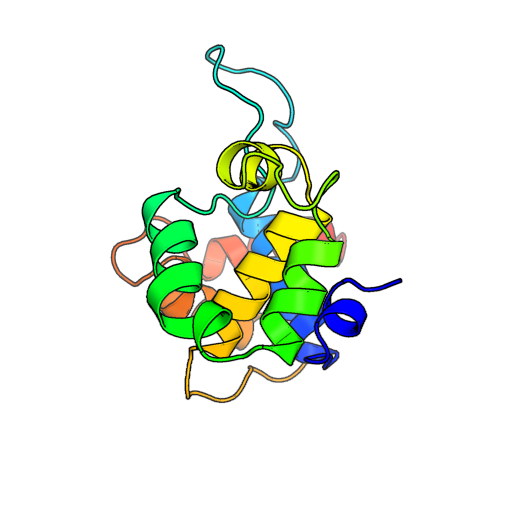8.165 1.00 96.19 114 LYS A CA 1
ATOM 896 C C . LYS A 1 114 ? -11.306 -5.332 7.464 1.00 96.19 114 LYS A C 1
ATOM 898 O O . LYS A 1 114 ? -10.371 -6.081 7.201 1.00 96.19 114 LYS A O 1
ATOM 903 N N . GLN A 1 115 ? -11.272 -4.028 7.203 1.00 95.88 115 GLN A N 1
ATOM 904 C CA . GLN A 1 115 ? -10.099 -3.361 6.624 1.00 95.88 115 GLN A CA 1
ATOM 905 C C . GLN A 1 115 ? -8.892 -3.368 7.551 1.00 95.88 115 GLN A C 1
ATOM 907 O O . GLN A 1 115 ? -7.799 -3.708 7.105 1.00 95.88 115 GLN A O 1
ATOM 912 N N . ALA A 1 116 ? -9.084 -3.080 8.835 1.00 95.56 116 ALA A N 1
ATOM 913 C CA . ALA A 1 116 ? -8.027 -3.120 9.834 1.00 95.56 116 ALA A CA 1
ATOM 914 C C . ALA A 1 116 ? -7.418 -4.526 9.947 1.00 95.56 116 ALA A C 1
ATOM 916 O O . ALA A 1 116 ? -6.197 -4.689 9.942 1.00 95.56 116 ALA A O 1
ATOM 917 N N . ASN A 1 117 ? -8.261 -5.560 9.972 1.00 96.31 117 ASN A N 1
ATOM 918 C CA . ASN A 1 117 ? -7.800 -6.948 9.980 1.00 96.31 117 ASN A CA 1
ATOM 919 C C . ASN A 1 117 ? -7.097 -7.334 8.669 1.00 96.31 117 ASN A C 1
ATOM 921 O O . ASN A 1 117 ? -6.073 -8.015 8.697 1.00 96.31 117 ASN A O 1
ATOM 925 N N . TYR A 1 118 ? -7.597 -6.858 7.527 1.00 96.44 118 TYR A N 1
ATOM 926 C CA . TYR A 1 118 ? -6.991 -7.103 6.219 1.00 96.44 118 TYR A CA 1
ATOM 927 C C . TYR A 1 118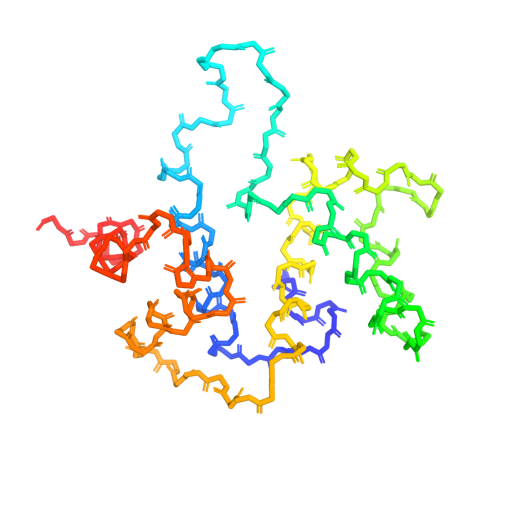 ? -5.609 -6.444 6.090 1.00 96.44 118 TYR A C 1
ATOM 929 O O . TYR A 1 118 ? -4.643 -7.101 5.699 1.00 96.44 118 TYR A O 1
ATOM 937 N N . TRP A 1 119 ? -5.481 -5.173 6.486 1.00 95.94 119 TRP A N 1
ATOM 938 C CA . TRP A 1 119 ? -4.198 -4.468 6.577 1.00 95.94 119 TRP A CA 1
ATOM 939 C C . TRP A 1 119 ? -3.234 -5.208 7.512 1.00 95.94 119 TRP A C 1
ATOM 941 O O . TRP A 1 119 ? -2.077 -5.440 7.151 1.00 95.94 119 TRP A O 1
ATOM 951 N N . LYS A 1 120 ? -3.707 -5.661 8.680 1.00 95.50 120 LYS A N 1
ATOM 952 C CA . LYS A 1 120 ? -2.874 -6.406 9.629 1.00 95.50 120 LYS A CA 1
ATOM 953 C C . LYS A 1 120 ? -2.355 -7.716 9.038 1.00 95.50 120 LYS A C 1
ATOM 955 O O . LYS A 1 120 ? -1.177 -8.031 9.190 1.00 95.50 120 LYS A O 1
ATOM 960 N N . ALA A 1 121 ? -3.210 -8.468 8.354 1.00 94.75 121 ALA A N 1
ATOM 961 C CA . ALA A 1 121 ? -2.844 -9.753 7.773 1.00 94.75 121 ALA A CA 1
ATOM 962 C C . ALA A 1 121 ? -1.877 -9.618 6.587 1.00 94.75 121 ALA A C 1
ATOM 964 O O . ALA A 1 121 ? -0.975 -10.443 6.442 1.00 94.75 121 ALA A O 1
ATOM 965 N N . HIS A 1 122 ? -2.054 -8.592 5.750 1.00 94.31 122 HIS A N 1
ATOM 966 C CA . HIS A 1 122 ? -1.452 -8.564 4.413 1.00 94.31 122 HIS A CA 1
ATOM 967 C C . HIS A 1 122 ? -0.468 -7.423 4.151 1.00 94.31 122 HIS A C 1
ATOM 969 O O . HIS A 1 122 ? 0.269 -7.489 3.172 1.00 94.31 122 HIS A O 1
ATOM 975 N N . TYR A 1 123 ? -0.445 -6.398 5.001 1.00 92.75 123 TYR A N 1
ATOM 976 C CA . TYR A 1 123 ? 0.441 -5.245 4.849 1.00 92.75 123 TYR A CA 1
ATOM 977 C C . TYR A 1 123 ? 1.400 -5.120 6.033 1.00 92.75 123 TYR A C 1
ATOM 979 O O . TYR A 1 123 ? 2.612 -5.163 5.854 1.00 92.75 123 TYR A O 1
ATOM 987 N N . ASN A 1 124 ? 0.869 -5.055 7.260 1.00 89.50 124 ASN A N 1
ATOM 988 C CA . ASN A 1 124 ? 1.693 -5.007 8.472 1.00 89.50 124 ASN A CA 1
ATOM 989 C C . ASN A 1 124 ? 2.303 -6.370 8.828 1.00 89.50 124 ASN A C 1
ATOM 991 O O . ASN A 1 124 ? 3.365 -6.430 9.441 1.00 89.50 124 ASN A O 1
ATOM 995 N N . THR A 1 125 ? 1.634 -7.454 8.422 1.00 84.81 125 THR A N 1
ATOM 996 C CA . THR A 1 125 ? 1.900 -8.859 8.773 1.00 84.81 125 THR A CA 1
ATOM 997 C C . THR A 1 125 ? 1.619 -9.204 10.249 1.00 84.81 125 THR A C 1
ATOM 999 O O . THR A 1 125 ? 1.606 -8.320 11.117 1.00 84.81 125 THR A O 1
ATOM 1002 N N . PRO A 1 126 ? 1.421 -10.498 10.586 1.00 81.69 126 PRO A N 1
ATOM 1003 C CA . PRO A 1 126 ? 1.228 -10.934 11.972 1.00 81.69 126 PRO A CA 1
ATOM 1004 C C . PRO A 1 126 ? 2.374 -10.541 12.915 1.00 81.69 126 PRO A C 1
ATOM 1006 O O . PRO A 1 126 ? 2.115 -10.210 14.069 1.00 81.69 126 PRO A O 1
ATOM 1009 N N . LEU A 1 127 ? 3.617 -10.525 12.417 1.00 82.12 127 LEU A N 1
ATOM 1010 C CA . LEU A 1 127 ? 4.813 -10.155 13.187 1.00 82.12 127 LEU A CA 1
ATOM 1011 C C . LEU A 1 127 ? 5.012 -8.637 13.307 1.00 82.12 127 LEU A C 1
ATOM 1013 O O . LEU A 1 127 ? 5.781 -8.184 14.155 1.00 82.12 127 LEU A O 1
ATOM 1017 N N . GLY A 1 128 ? 4.327 -7.843 12.480 1.00 84.12 128 GLY A N 1
ATOM 1018 C CA . GLY A 1 128 ? 4.373 -6.390 12.573 1.00 84.12 128 GLY A CA 1
ATOM 1019 C C . GLY A 1 128 ? 3.817 -5.884 13.904 1.00 84.12 128 GLY A C 1
ATOM 1020 O O . GLY A 1 128 ? 2.974 -6.514 14.544 1.00 84.12 128 GLY A O 1
ATOM 1021 N N . LYS A 1 129 ? 4.278 -4.714 14.346 1.00 86.19 129 LYS A N 1
ATOM 1022 C CA . LYS A 1 129 ? 3.889 -4.152 15.653 1.00 86.19 129 LYS A CA 1
ATOM 1023 C C . LYS A 1 129 ? 2.490 -3.541 15.675 1.00 86.19 129 LYS A C 1
ATOM 1025 O O . LYS A 1 129 ? 1.937 -3.336 16.750 1.00 86.19 129 LYS A O 1
ATOM 1030 N N . GLY A 1 130 ? 1.947 -3.218 14.507 1.00 86.38 130 GLY A N 1
ATOM 1031 C CA . GLY A 1 130 ? 0.703 -2.478 14.395 1.00 86.38 130 GLY A CA 1
ATOM 1032 C C . GLY A 1 130 ? -0.511 -3.337 14.744 1.00 86.38 130 GLY A C 1
ATOM 1033 O O . GLY A 1 130 ? -0.518 -4.544 14.478 1.00 86.38 130 GLY A O 1
ATOM 1034 N N . LYS A 1 131 ? -1.535 -2.728 15.347 1.00 91.88 131 LYS A N 1
ATOM 1035 C CA . LYS A 1 131 ? -2.746 -3.434 15.800 1.00 91.88 131 LYS A CA 1
ATOM 1036 C C . LYS A 1 131 ? -3.991 -2.992 15.023 1.00 91.88 131 LYS A C 1
ATOM 1038 O O . LYS A 1 131 ? -4.128 -1.801 14.746 1.00 91.88 131 LYS A O 1
ATOM 1043 N N . PRO A 1 132 ? -4.941 -3.903 14.729 1.00 94.69 132 PRO A N 1
ATOM 1044 C CA . PRO A 1 132 ? -6.219 -3.526 14.123 1.00 94.69 132 PRO A CA 1
ATOM 1045 C C . PRO A 1 132 ? -6.993 -2.467 14.924 1.00 94.69 132 PRO A C 1
ATOM 1047 O O . PRO A 1 132 ? -7.600 -1.579 14.336 1.00 94.69 132 PRO A O 1
ATOM 1050 N N . SER A 1 133 ? -6.928 -2.505 16.260 1.00 94.06 133 SER A N 1
ATOM 1051 C CA . SER A 1 133 ? -7.576 -1.501 17.115 1.00 94.06 133 SER A CA 1
ATOM 1052 C C . SER A 1 133 ? -7.033 -0.090 16.869 1.00 94.06 133 SER A C 1
ATOM 1054 O O . SER A 1 133 ? -7.809 0.844 16.705 1.00 94.06 133 SER A O 1
ATOM 1056 N N . GLU A 1 134 ? -5.711 0.056 16.742 1.00 91.62 134 GLU A N 1
ATOM 1057 C CA . GLU A 1 134 ? -5.061 1.345 16.465 1.00 91.62 134 GLU A CA 1
ATOM 1058 C C . GLU A 1 134 ? -5.466 1.901 15.095 1.00 91.62 134 GLU A C 1
ATOM 1060 O O . GLU A 1 134 ? -5.653 3.107 14.946 1.00 91.62 134 GLU A O 1
ATOM 1065 N N . TYR A 1 135 ? -5.633 1.024 14.101 1.00 92.75 135 TYR A N 1
ATOM 1066 C CA . TYR A 1 135 ? -6.127 1.406 12.779 1.00 92.75 135 TYR A CA 1
ATOM 1067 C C . TYR A 1 135 ? -7.529 2.021 12.879 1.00 92.75 135 TYR A C 1
ATOM 1069 O O . TYR A 1 135 ? -7.766 3.105 12.348 1.00 92.75 135 TYR A O 1
ATOM 1077 N N . ILE A 1 136 ? -8.450 1.357 13.588 1.00 93.62 136 ILE A N 1
ATOM 1078 C CA . ILE A 1 136 ? -9.839 1.818 13.763 1.00 93.62 136 ILE A CA 1
ATOM 1079 C C . ILE A 1 136 ? -9.880 3.130 14.559 1.00 93.62 136 ILE A C 1
ATOM 1081 O O . ILE A 1 136 ? -10.568 4.072 14.166 1.00 93.62 136 ILE A O 1
ATOM 1085 N N . GLU A 1 137 ? -9.114 3.226 15.648 1.00 91.44 137 GLU A N 1
ATOM 1086 C CA . GLU A 1 137 ? -9.004 4.448 16.456 1.00 91.44 137 GLU A CA 1
ATOM 1087 C C . GLU A 1 137 ? -8.539 5.639 15.610 1.00 91.44 137 GLU A C 1
ATOM 1089 O O . GLU A 1 137 ? -9.142 6.716 15.647 1.00 91.44 137 GLU A O 1
ATOM 1094 N N . LYS A 1 138 ? -7.492 5.449 14.799 1.00 88.38 138 LYS A N 1
ATOM 1095 C CA . LYS A 1 138 ? -6.997 6.503 13.908 1.00 88.38 138 LYS A CA 1
ATOM 1096 C C . LYS A 1 138 ? -7.991 6.831 12.799 1.00 88.38 138 LYS A C 1
ATOM 1098 O O . LYS A 1 138 ? -8.144 8.009 12.481 1.00 88.38 138 LYS A O 1
ATOM 1103 N N . TRP A 1 139 ? -8.682 5.842 12.239 1.00 90.19 139 TRP A N 1
ATOM 1104 C CA . TRP A 1 139 ? -9.737 6.079 11.254 1.00 90.19 139 TRP A CA 1
ATOM 1105 C C . TRP A 1 139 ? -10.823 7.003 11.813 1.00 90.19 139 TRP A C 1
ATOM 1107 O O . TRP A 1 139 ? -11.113 8.052 11.235 1.00 90.19 139 TRP A O 1
ATOM 1117 N N . ASN A 1 140 ? -11.366 6.668 12.984 1.00 90.31 140 ASN A N 1
ATOM 1118 C CA . ASN A 1 140 ? -12.411 7.460 13.631 1.00 90.31 140 ASN A CA 1
ATOM 1119 C C . ASN A 1 140 ? -11.943 8.891 13.914 1.00 90.31 140 ASN A C 1
ATOM 1121 O O . ASN A 1 140 ? -12.658 9.850 13.623 1.00 90.31 140 ASN A O 1
ATOM 1125 N N . LYS A 1 141 ? -10.708 9.036 14.400 1.00 87.31 141 LYS A N 1
ATOM 1126 C CA . LYS A 1 141 ? -10.131 10.331 14.753 1.00 87.31 141 LYS A CA 1
ATOM 1127 C C . LYS A 1 141 ? -9.829 11.226 13.550 1.00 87.31 141 LYS A C 1
ATOM 1129 O O . LYS A 1 141 ? -10.086 12.426 13.613 1.00 87.31 141 LYS A O 1
ATOM 1134 N N . TYR A 1 142 ? -9.231 10.681 12.489 1.00 84.69 142 TYR A N 1
ATOM 1135 C CA . TYR A 1 142 ? -8.661 11.477 11.392 1.00 84.69 142 TYR A CA 1
ATOM 1136 C C . TYR A 1 142 ? -9.497 11.480 10.114 1.00 84.69 142 TYR A C 1
ATOM 1138 O O . TYR A 1 142 ? -9.362 12.413 9.327 1.00 84.69 142 TYR A O 1
ATOM 1146 N N . VAL A 1 143 ? -10.346 10.472 9.903 1.00 83.94 143 VAL A N 1
ATOM 1147 C CA . VAL A 1 143 ? -11.201 10.375 8.710 1.00 83.94 143 VAL A CA 1
ATOM 1148 C C . VAL A 1 143 ? -12.635 10.779 9.033 1.00 83.94 143 VAL A C 1
ATOM 1150 O O . VAL A 1 143 ? -13.205 11.600 8.322 1.00 83.94 143 VAL A O 1
ATOM 1153 N N . LEU A 1 144 ? -13.206 10.259 10.124 1.00 84.62 144 LEU A N 1
ATOM 1154 C CA . LEU A 1 144 ? -14.570 10.620 10.540 1.00 84.62 144 LEU A CA 1
ATOM 1155 C C . LEU A 1 144 ? -14.624 11.878 11.421 1.00 84.62 144 LEU A C 1
ATOM 1157 O O . LEU A 1 144 ? -15.693 12.457 11.592 1.00 84.62 144 LEU A O 1
ATOM 1161 N N . GLY A 1 145 ? -13.489 12.308 11.982 1.00 73.69 145 GLY A N 1
ATOM 1162 C CA . GLY A 1 145 ? -13.417 13.473 12.869 1.00 73.69 145 GLY A CA 1
ATOM 1163 C C . GLY A 1 145 ? -14.143 13.282 14.205 1.00 73.69 145 GLY A C 1
ATOM 1164 O O . GLY A 1 145 ? -14.461 14.265 14.876 1.00 73.69 145 GLY A O 1
ATOM 1165 N N . VAL A 1 146 ? -14.419 12.035 14.593 1.00 62.94 146 VAL A N 1
ATOM 1166 C CA . VAL A 1 146 ? -15.079 11.701 15.858 1.00 62.94 146 VAL A CA 1
ATOM 1167 C C . VAL A 1 146 ? -14.030 11.775 16.969 1.00 62.94 146 VAL A C 1
ATOM 1169 O O . VAL A 1 146 ? -12.993 11.111 16.891 1.00 62.94 146 VAL A O 1
ATOM 1172 N N . LYS A 1 147 ? -14.271 12.648 17.954 1.00 51.06 147 LYS A N 1
ATOM 1173 C CA . LYS A 1 147 ? -13.423 12.818 19.144 1.00 51.06 147 LYS A CA 1
ATOM 1174 C C . LYS A 1 147 ? -13.690 11.744 20.184 1.00 51.06 147 LYS A C 1
ATOM 1176 O O . LYS A 1 147 ? -14.880 11.426 20.386 1.00 51.06 147 LYS A O 1
#

Mean predicted aligned error: 6.92 Å

Radius of gyration: 15.02 Å; Cα contacts (8 Å, |Δi|>4): 159; chains: 1; bounding box: 35×30×38 Å

Foldseek 3Di:
DQLCVLLVNDDLLLSVLLVLLLLQQCVNVPPCDDDPPDARAASNNDDPVLLVCLVPVPLVVPPSNVVSLCVQDPHNPDDLVVCCRPRNSSVSSSVSSQVVPDPDDRDDPPCLLSSLVSCDPRPQRVPRPGHSVSSVVSCCCPVVVHD

Solvent-accessible surface area (backbone atoms only — not comparable to full-atom values): 8612 Å² total; per-residue (Å²): 131,66,64,45,61,66,67,69,68,66,43,74,32,54,54,53,46,50,52,48,46,32,48,52,59,29,65,70,74,71,58,76,63,75,89,80,85,63,80,55,65,26,44,66,69,76,50,69,67,61,52,50,49,47,38,75,75,50,34,72,84,31,65,75,52,37,54,42,57,43,68,54,43,100,41,83,84,54,62,63,66,60,38,39,28,75,32,60,68,38,32,51,49,54,56,51,49,58,58,68,72,47,88,68,78,80,49,62,65,92,42,56,68,53,34,24,49,48,41,31,63,71,70,53,30,85,87,35,88,72,50,43,65,58,34,47,55,48,40,38,45,72,73,69,62,50,130

Sequence (147 aa):
MPIALIIGADSPAAEELLLGTAVQESLAFKYRNQQRGGPAVSYFQIEPNTHNDVWTNFIDYRPKLKEKVLSLLTNKSADKINELEYNDKYAAAIARIIYMRVPSPLPPIGNIEKQANYWKAHYNTPLGKGKPSEYIEKWNKYVLGVK

Secondary structure (DSSP, 8-state):
--HHHHHT---HHHHHHHHHHHHHHTTTTT-SS-SSS-----TT---HHHHHHHIIIIITT-HHHHHHHHTTSSSTTS-HHHHHHH-HHHHHHHHHHHHHT--SPPPPTT-HHHHHHHHIIIII-TTSS--HHHHHHHHHHHTS---

Organism: NCBI:txid1792290